Protein AF-A0A0R0MBM8-F1 (afdb_monomer_lite)

Secondary structure (DSSP, 8-state):
-------------HHHHHHHHHHHHTT----SSHHHHTTTS-HHHHHHHHHHHHHHHHHHHHHHHHHHH--

Foldseek 3Di:
DDDDPDPPPPPCDVVVVVVVVVCVLQLPDDPDCLVVCVVPDPVVVVVVVSVVVNVVSVVVVVVVVCVVVVD

pLDDT: mean 71.88, std 13.71, range [51.25, 94.38]

Structure (mmCIF, N/CA/C/O backbone):
data_AF-A0A0R0MBM8-F1
#
_entry.id   AF-A0A0R0MBM8-F1
#
loop_
_atom_site.group_PDB
_atom_site.id
_atom_site.type_symbol
_atom_site.label_atom_id
_atom_site.label_alt_id
_atom_site.label_comp_id
_atom_site.label_asym_id
_atom_site.label_entity_id
_atom_site.label_seq_id
_atom_site.pdbx_PDB_ins_code
_atom_site.Cartn_x
_atom_site.Cartn_y
_atom_site.Cartn_z
_atom_site.occupancy
_atom_site.B_iso_or_equiv
_atom_site.auth_seq_id
_atom_site.auth_comp_id
_atom_site.auth_asym_id
_atom_site.auth_atom_id
_atom_site.pdbx_PDB_model_num
ATOM 1 N N . MET A 1 1 ? 39.099 27.951 -9.396 1.00 52.03 1 MET A N 1
ATOM 2 C CA . MET A 1 1 ? 38.163 28.981 -8.909 1.00 52.03 1 MET A CA 1
ATOM 3 C C . MET A 1 1 ? 36.773 28.348 -8.834 1.00 52.03 1 MET A C 1
ATOM 5 O O . MET A 1 1 ? 36.277 27.892 -9.852 1.00 52.03 1 MET A O 1
ATOM 9 N N . ASN A 1 2 ? 36.248 28.248 -7.600 1.00 53.09 2 ASN A N 1
ATOM 10 C CA . ASN A 1 2 ? 34.857 28.008 -7.165 1.00 53.09 2 ASN A CA 1
ATOM 11 C C . ASN A 1 2 ? 34.063 26.799 -7.702 1.00 53.09 2 ASN A C 1
ATOM 13 O O . ASN A 1 2 ? 33.285 26.918 -8.640 1.00 53.09 2 ASN A O 1
ATOM 17 N N . ALA A 1 3 ? 34.085 25.706 -6.932 1.00 72.12 3 ALA A N 1
ATOM 18 C CA . ALA A 1 3 ? 32.850 24.975 -6.644 1.00 72.12 3 ALA A CA 1
ATOM 19 C C . ALA A 1 3 ? 32.492 25.207 -5.166 1.00 72.12 3 ALA A C 1
ATOM 21 O O . ALA A 1 3 ? 33.303 24.903 -4.290 1.00 72.12 3 ALA A O 1
ATOM 22 N N . PRO A 1 4 ? 31.319 25.800 -4.891 1.00 60.34 4 PRO A N 1
ATOM 23 C CA . PRO A 1 4 ? 30.386 25.084 -4.031 1.00 60.34 4 PRO A CA 1
ATOM 24 C C . PRO A 1 4 ? 28.945 25.279 -4.516 1.00 60.34 4 PRO A C 1
ATOM 26 O O . PRO A 1 4 ? 28.369 26.355 -4.366 1.00 60.34 4 PRO A O 1
ATOM 29 N N . LEU A 1 5 ? 28.334 24.226 -5.059 1.00 65.31 5 LEU A N 1
ATOM 30 C CA . LEU A 1 5 ? 26.876 24.139 -5.075 1.00 65.31 5 LEU A CA 1
ATOM 31 C C . LEU A 1 5 ? 26.473 23.292 -3.878 1.00 65.31 5 LEU A C 1
ATOM 33 O O . LEU A 1 5 ? 26.485 22.069 -3.920 1.00 65.31 5 LEU A O 1
ATOM 37 N N . ASP A 1 6 ? 26.233 24.021 -2.797 1.00 63.84 6 ASP A N 1
ATOM 38 C CA . ASP A 1 6 ? 25.596 23.673 -1.533 1.00 63.84 6 ASP A CA 1
ATOM 39 C C . ASP A 1 6 ? 24.636 22.461 -1.641 1.00 63.84 6 ASP A C 1
ATOM 41 O O . ASP A 1 6 ? 23.424 22.606 -1.798 1.00 63.84 6 ASP A O 1
ATOM 45 N N . THR A 1 7 ? 25.161 21.233 -1.556 1.00 62.81 7 THR A N 1
ATOM 46 C CA . THR A 1 7 ? 24.349 20.016 -1.422 1.00 62.81 7 THR A CA 1
ATOM 47 C C . THR A 1 7 ? 23.954 19.861 0.038 1.00 62.81 7 THR A C 1
ATOM 49 O O . THR A 1 7 ? 24.399 18.936 0.723 1.00 62.81 7 THR A O 1
ATOM 52 N N . ARG A 1 8 ? 23.137 20.784 0.556 1.00 63.75 8 ARG A N 1
ATOM 53 C CA . ARG A 1 8 ? 22.475 20.545 1.840 1.00 63.75 8 ARG A CA 1
ATOM 54 C C . ARG A 1 8 ? 21.654 19.273 1.653 1.00 63.75 8 ARG A C 1
ATOM 56 O O . ARG A 1 8 ? 20.786 19.263 0.777 1.00 63.75 8 ARG A O 1
ATOM 63 N N . PRO A 1 9 ? 21.905 18.197 2.415 1.00 58.47 9 PRO A N 1
ATOM 64 C CA . PRO A 1 9 ? 21.033 17.042 2.363 1.00 58.47 9 PRO A CA 1
ATOM 65 C C . PRO A 1 9 ? 19.652 17.552 2.763 1.00 58.47 9 PRO A C 1
ATOM 67 O O . PRO A 1 9 ? 19.459 17.986 3.901 1.00 58.47 9 PRO A O 1
ATOM 70 N N . ALA A 1 10 ? 18.708 17.579 1.817 1.00 62.91 10 ALA A N 1
ATOM 71 C CA . ALA A 1 10 ? 17.312 17.821 2.131 1.00 62.91 10 ALA A 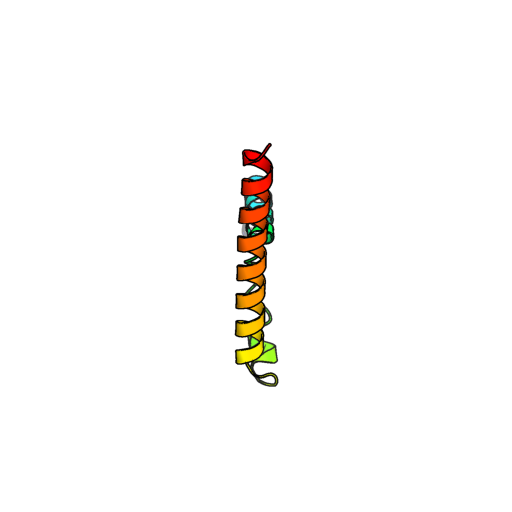CA 1
ATOM 72 C C . ALA A 1 10 ? 16.955 16.756 3.163 1.00 62.91 10 ALA A C 1
ATOM 74 O O . ALA A 1 10 ? 16.914 15.569 2.841 1.00 62.91 10 ALA A O 1
ATOM 75 N N . LYS A 1 11 ? 16.861 17.171 4.432 1.00 60.78 11 LYS A N 1
ATOM 76 C CA . LYS A 1 11 ? 16.644 16.286 5.571 1.00 60.78 11 LYS A CA 1
ATOM 77 C C . LYS A 1 11 ? 15.440 15.432 5.207 1.00 60.78 11 LYS A C 1
ATOM 79 O O . LYS A 1 11 ? 14.336 15.964 5.118 1.00 60.78 11 LYS A O 1
ATOM 84 N N . ALA A 1 12 ? 15.666 14.145 4.941 1.00 60.66 12 ALA A N 1
ATOM 85 C CA . ALA A 1 12 ? 14.588 13.198 4.731 1.00 60.66 12 ALA A CA 1
ATOM 86 C C . ALA A 1 12 ? 13.742 13.266 5.999 1.00 60.66 12 ALA A C 1
ATOM 88 O O . ALA A 1 12 ? 14.174 12.862 7.080 1.00 60.66 12 ALA A O 1
ATOM 89 N N . SER A 1 13 ? 12.600 13.941 5.895 1.00 77.31 13 SER A N 1
ATOM 90 C CA . SER A 1 13 ? 11.762 14.177 7.053 1.00 77.31 13 SER A CA 1
ATOM 91 C C . SER A 1 13 ? 11.215 12.826 7.481 1.00 77.31 13 SER A C 1
ATOM 93 O O . SER A 1 13 ? 10.770 12.042 6.644 1.00 77.31 13 SER A O 1
ATOM 95 N N . ILE A 1 14 ? 11.206 12.549 8.782 1.00 80.81 14 ILE A N 1
ATOM 96 C CA . ILE A 1 14 ? 10.551 11.355 9.331 1.00 80.81 14 ILE A CA 1
ATOM 97 C C . ILE A 1 14 ? 9.094 11.292 8.838 1.00 80.81 14 ILE A C 1
ATOM 99 O O . ILE A 1 14 ? 8.589 10.216 8.528 1.00 80.81 14 ILE A O 1
ATOM 103 N N . GLY A 1 15 ? 8.457 12.450 8.629 1.00 79.62 15 GLY A N 1
ATOM 104 C CA . GLY A 1 15 ? 7.136 12.545 8.008 1.00 79.62 15 GLY A CA 1
ATOM 105 C C . GLY A 1 15 ? 7.086 12.052 6.556 1.00 79.62 15 GLY A C 1
ATOM 106 O O . GLY A 1 15 ? 6.092 11.460 6.151 1.00 79.62 15 GLY A O 1
ATOM 107 N N . GLN A 1 16 ? 8.154 12.220 5.772 1.00 72.25 16 GLN A N 1
ATOM 108 C CA . GLN A 1 16 ? 8.263 11.659 4.421 1.00 72.25 16 GLN A CA 1
ATOM 109 C C . GLN A 1 16 ? 8.411 10.136 4.462 1.00 72.25 16 GLN A C 1
ATOM 111 O O . GLN A 1 16 ? 7.814 9.450 3.636 1.00 72.25 16 GLN A O 1
ATOM 116 N N . THR A 1 17 ? 9.137 9.603 5.447 1.00 73.38 17 THR A N 1
ATOM 117 C CA . THR A 1 17 ? 9.247 8.157 5.682 1.00 73.38 17 THR A CA 1
ATOM 118 C C . THR A 1 17 ? 7.903 7.562 6.092 1.00 73.38 17 THR A C 1
ATOM 120 O O . THR A 1 17 ? 7.467 6.588 5.491 1.00 73.38 17 THR A O 1
ATOM 123 N N . ILE A 1 18 ? 7.189 8.181 7.034 1.00 83.12 18 ILE A N 1
ATOM 124 C CA . ILE A 1 18 ? 5.844 7.747 7.445 1.00 83.12 18 ILE A CA 1
ATOM 125 C C . ILE A 1 18 ? 4.877 7.812 6.262 1.00 83.12 18 ILE A C 1
ATOM 127 O O . ILE A 1 18 ? 4.145 6.860 6.012 1.00 83.12 18 ILE A O 1
ATOM 131 N N . LYS A 1 19 ? 4.917 8.896 5.480 1.00 71.69 19 LYS A N 1
ATOM 132 C CA . LYS A 1 19 ? 4.105 9.046 4.270 1.00 71.69 19 LYS A CA 1
ATOM 133 C C . LYS A 1 19 ? 4.437 7.968 3.236 1.00 71.69 19 LYS A C 1
ATOM 135 O O . LYS A 1 19 ? 3.526 7.382 2.667 1.00 71.69 19 LYS A O 1
ATOM 140 N N . ALA A 1 20 ? 5.711 7.651 3.019 1.00 74.62 20 ALA A N 1
ATOM 141 C CA . ALA A 1 20 ? 6.127 6.584 2.109 1.00 74.62 20 ALA A CA 1
ATOM 142 C C . ALA A 1 20 ? 5.686 5.192 2.593 1.00 74.62 20 ALA A C 1
ATOM 144 O O . ALA A 1 20 ? 5.278 4.354 1.788 1.00 74.62 20 ALA A O 1
ATOM 145 N N . VAL A 1 21 ? 5.728 4.951 3.903 1.00 66.44 21 VAL A N 1
ATOM 146 C CA . VAL A 1 21 ? 5.247 3.708 4.515 1.00 66.44 21 VAL A CA 1
ATOM 147 C C . VAL A 1 21 ? 3.726 3.614 4.382 1.00 66.44 21 VAL A C 1
ATOM 149 O O . VAL A 1 21 ? 3.233 2.602 3.899 1.00 66.44 21 VAL A O 1
ATOM 152 N N . ALA A 1 22 ? 2.985 4.686 4.661 1.00 75.75 22 ALA A N 1
ATOM 153 C CA . ALA A 1 22 ? 1.535 4.747 4.469 1.00 75.75 22 ALA A CA 1
ATOM 154 C C . ALA A 1 22 ? 1.121 4.489 3.007 1.00 75.75 22 ALA A C 1
ATOM 156 O O . ALA A 1 22 ? 0.202 3.714 2.758 1.00 75.75 22 ALA A O 1
ATOM 157 N N . TRP A 1 23 ? 1.846 5.053 2.034 1.00 69.69 23 TRP A N 1
ATOM 158 C CA . TRP A 1 23 ? 1.643 4.774 0.602 1.00 69.69 23 TRP A CA 1
ATOM 159 C C . TRP A 1 23 ? 1.941 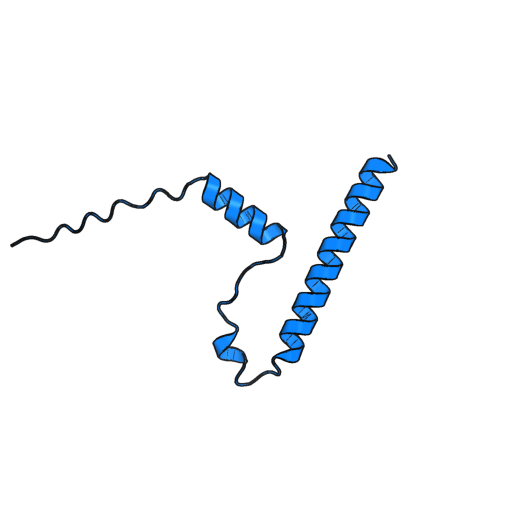3.317 0.222 1.00 69.69 23 TRP A C 1
ATOM 161 O O . TRP A 1 23 ? 1.325 2.779 -0.697 1.00 69.69 23 TRP A O 1
ATOM 171 N N . SER A 1 24 ? 2.852 2.666 0.949 1.00 62.06 24 SER A N 1
ATOM 172 C CA . SER A 1 24 ? 3.177 1.247 0.765 1.00 62.06 24 SER A CA 1
ATOM 173 C C . SER A 1 24 ? 2.102 0.329 1.351 1.00 62.06 24 SER A C 1
ATOM 175 O O . SER A 1 24 ? 1.816 -0.707 0.762 1.00 62.06 24 SER A O 1
ATOM 177 N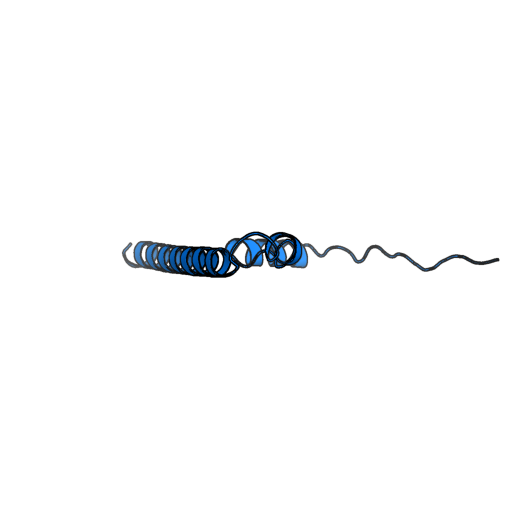 N . PHE A 1 25 ? 1.474 0.717 2.465 1.00 65.75 25 PHE A N 1
ATOM 178 C CA . PHE A 1 25 ? 0.337 -0.013 3.031 1.00 65.75 25 PHE A CA 1
ATOM 179 C C . PHE A 1 25 ? -0.907 0.100 2.157 1.00 65.75 25 PHE A C 1
ATOM 181 O O . PHE A 1 25 ? -1.623 -0.877 2.014 1.00 65.75 25 PHE A O 1
ATOM 188 N N . LEU A 1 26 ? -1.123 1.253 1.523 1.00 67.00 26 LEU A N 1
ATOM 189 C CA . LEU A 1 26 ? -2.246 1.474 0.610 1.00 67.00 26 LEU A CA 1
ATOM 190 C C . LEU A 1 26 ? -2.135 0.712 -0.727 1.00 67.00 26 LEU A C 1
ATOM 192 O O . LEU A 1 26 ? -3.050 0.774 -1.541 1.00 67.00 26 LEU A O 1
ATOM 196 N N . GLY A 1 27 ? -1.015 0.032 -0.989 1.00 62.06 27 GLY A N 1
ATOM 197 C CA . GLY A 1 27 ? -0.813 -0.756 -2.207 1.00 62.06 27 GLY A CA 1
ATOM 198 C C . GLY A 1 27 ? -0.384 0.042 -3.444 1.00 62.06 27 GLY A C 1
ATOM 199 O O . GLY A 1 27 ? -0.181 -0.551 -4.500 1.00 62.06 27 GLY A O 1
ATOM 200 N N . ILE A 1 28 ? -0.166 1.360 -3.345 1.00 65.31 28 ILE A N 1
ATOM 201 C CA . ILE A 1 28 ? 0.358 2.162 -4.461 1.00 65.31 28 ILE A CA 1
ATOM 202 C C . ILE A 1 28 ? 1.869 2.334 -4.299 1.00 65.31 28 ILE A C 1
ATOM 204 O O . ILE A 1 28 ? 2.376 3.379 -3.887 1.00 65.31 28 ILE A O 1
ATOM 208 N N . ARG A 1 29 ? 2.626 1.286 -4.637 1.00 59.81 29 ARG A N 1
ATOM 209 C CA . ARG A 1 29 ? 4.084 1.390 -4.758 1.00 59.81 29 ARG A CA 1
ATOM 210 C C . ARG A 1 29 ? 4.571 0.915 -6.128 1.00 59.81 29 ARG A C 1
ATOM 212 O O . ARG A 1 29 ? 4.859 -0.255 -6.326 1.00 59.81 29 ARG A O 1
ATOM 219 N N . ARG A 1 30 ? 4.825 1.930 -6.969 1.00 54.88 30 ARG A N 1
ATOM 220 C CA . ARG A 1 30 ? 5.933 2.068 -7.939 1.00 54.88 30 ARG A CA 1
ATOM 221 C C . ARG A 1 30 ? 5.647 1.765 -9.420 1.00 54.88 30 ARG A C 1
ATOM 223 O O . ARG A 1 30 ? 5.682 0.639 -9.890 1.00 54.88 30 ARG A O 1
ATOM 230 N N . SER A 1 31 ? 5.549 2.856 -10.171 1.00 55.75 31 SER A N 1
ATOM 231 C CA . SER A 1 31 ? 5.522 2.972 -11.631 1.00 55.75 31 SER A CA 1
ATOM 232 C C . SER A 1 31 ? 6.922 2.972 -12.278 1.00 55.75 31 SER A C 1
ATOM 234 O O . SER A 1 31 ? 7.188 3.830 -13.115 1.00 55.75 31 SER A O 1
ATOM 236 N N . SER A 1 32 ? 7.860 2.110 -11.863 1.00 53.19 32 SER A N 1
ATOM 237 C CA . SER A 1 32 ? 9.266 2.257 -12.312 1.00 53.19 32 SER A CA 1
ATOM 238 C C . SER A 1 32 ? 9.826 1.141 -13.192 1.00 53.19 32 SER A C 1
ATOM 240 O O . SER A 1 32 ? 10.788 1.404 -13.897 1.00 53.19 32 SER A O 1
ATOM 242 N N . GLU A 1 33 ? 9.238 -0.055 -13.213 1.00 52.50 33 GLU A N 1
ATOM 243 C CA . GLU A 1 33 ? 9.727 -1.165 -14.062 1.00 52.50 33 GLU A CA 1
ATOM 244 C C . GLU A 1 33 ? 8.757 -1.483 -15.214 1.00 52.50 33 GLU A C 1
ATOM 246 O O . GLU A 1 33 ? 8.976 -2.395 -16.001 1.00 52.50 33 GLU A O 1
ATOM 251 N N . PHE A 1 34 ? 7.673 -0.706 -15.344 1.00 51.25 34 PHE A N 1
ATOM 252 C CA . PHE A 1 34 ? 6.638 -0.946 -16.353 1.00 51.25 34 PHE A CA 1
ATOM 253 C C . PHE A 1 34 ? 7.212 -0.826 -17.773 1.00 51.25 34 PHE A C 1
ATOM 255 O O . PHE A 1 34 ? 6.910 -1.643 -18.627 1.00 51.25 34 PHE A O 1
ATOM 262 N N . GLN A 1 35 ? 8.096 0.144 -18.021 1.00 52.88 35 GLN A N 1
ATOM 263 C CA . GLN A 1 35 ? 8.594 0.465 -19.366 1.00 52.88 35 GLN A CA 1
ATOM 264 C C . GLN A 1 35 ? 9.510 -0.610 -19.980 1.00 52.88 35 GLN A C 1
ATOM 266 O O . GLN A 1 35 ? 9.605 -0.678 -21.202 1.00 52.88 35 GLN A O 1
ATOM 271 N N . ALA A 1 36 ? 10.170 -1.447 -19.171 1.00 54.34 36 ALA A N 1
ATOM 272 C CA . ALA A 1 36 ? 11.078 -2.480 -19.677 1.00 54.34 36 ALA A CA 1
ATOM 273 C C . ALA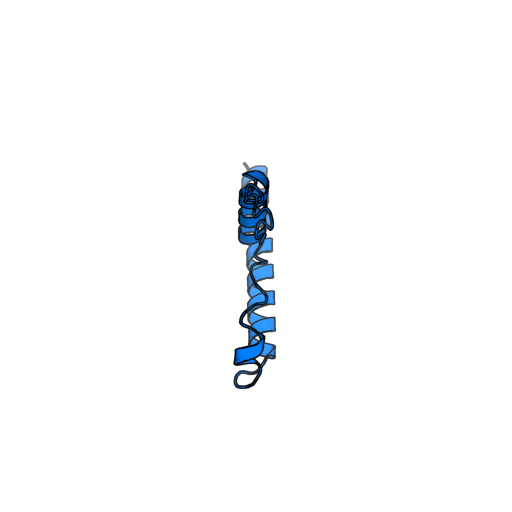 A 1 36 ? 10.336 -3.758 -20.120 1.00 54.34 36 ALA A C 1
ATOM 275 O O . ALA A 1 36 ? 10.749 -4.397 -21.087 1.00 54.34 36 ALA A O 1
ATOM 276 N N . ASP A 1 37 ? 9.208 -4.084 -19.474 1.00 52.16 37 ASP A N 1
ATOM 277 C CA . ASP A 1 37 ? 8.437 -5.313 -19.731 1.00 52.16 37 ASP A CA 1
ATOM 278 C C . ASP A 1 37 ? 7.241 -5.133 -20.685 1.00 52.16 37 ASP A C 1
ATOM 280 O O . ASP A 1 37 ? 6.772 -6.123 -21.254 1.00 52.16 37 ASP A O 1
ATOM 284 N N . VAL A 1 38 ? 6.783 -3.896 -20.950 1.00 53.34 38 VAL A N 1
ATOM 285 C CA . VAL A 1 38 ? 5.704 -3.618 -21.936 1.00 53.34 38 VAL A CA 1
ATOM 286 C C . VAL A 1 38 ? 6.059 -4.138 -23.338 1.00 53.34 38 VAL A C 1
ATOM 288 O O . VAL A 1 38 ? 5.173 -4.456 -24.127 1.00 53.34 38 VAL A O 1
ATOM 291 N N . GLY A 1 39 ? 7.352 -4.271 -23.654 1.00 55.78 39 GLY A N 1
ATOM 292 C CA . GLY A 1 39 ? 7.825 -4.785 -24.941 1.00 55.78 39 GLY A CA 1
ATOM 293 C C . GLY A 1 39 ? 7.784 -6.312 -25.100 1.00 55.78 39 GLY A C 1
ATOM 294 O O . GLY A 1 39 ? 7.950 -6.792 -26.220 1.00 55.78 39 GLY A O 1
ATOM 295 N N . ARG A 1 40 ? 7.588 -7.091 -24.023 1.00 56.72 40 ARG A N 1
ATOM 296 C CA . ARG A 1 40 ? 7.629 -8.570 -24.071 1.00 56.72 40 ARG A CA 1
ATOM 297 C C . ARG A 1 40 ? 6.460 -9.281 -23.386 1.00 56.72 40 ARG A C 1
ATOM 299 O O . ARG A 1 40 ? 6.172 -10.414 -23.767 1.00 56.72 40 ARG A O 1
ATOM 306 N N . LEU A 1 41 ? 5.780 -8.658 -22.421 1.00 53.94 41 LEU A N 1
ATOM 307 C CA . LEU A 1 41 ? 4.652 -9.242 -21.685 1.00 53.94 41 LEU A CA 1
ATOM 308 C C . LEU A 1 41 ? 3.404 -8.360 -21.818 1.00 53.94 41 LEU A C 1
ATOM 310 O O . LEU A 1 41 ? 3.463 -7.140 -21.706 1.00 53.94 41 LEU A O 1
ATOM 314 N N . ASN A 1 42 ? 2.259 -8.995 -22.082 1.00 60.94 42 ASN A N 1
ATOM 315 C CA . ASN A 1 42 ? 1.004 -8.320 -22.414 1.00 60.94 42 ASN A CA 1
ATOM 316 C C . ASN A 1 42 ? 0.572 -7.375 -21.260 1.00 60.94 42 ASN A C 1
ATOM 318 O O . ASN A 1 42 ? 0.254 -7.871 -20.173 1.00 60.94 42 ASN A O 1
ATOM 322 N N . PRO A 1 43 ? 0.507 -6.042 -21.462 1.00 69.81 43 PRO A N 1
ATOM 323 C CA . PRO A 1 43 ? 0.265 -5.046 -20.402 1.00 69.81 43 PRO A CA 1
ATOM 324 C C . PRO A 1 43 ? -1.063 -5.246 -19.653 1.00 69.81 43 PRO A C 1
ATOM 326 O O . PRO A 1 43 ? -1.223 -4.809 -18.512 1.00 69.81 43 PRO A O 1
ATOM 329 N N . LEU A 1 44 ? -1.996 -5.976 -20.266 1.00 78.81 44 LEU A N 1
ATOM 330 C CA . LEU A 1 44 ? -3.255 -6.410 -19.666 1.00 78.81 44 LEU A CA 1
ATOM 331 C C . LEU A 1 44 ? -3.067 -7.218 -18.374 1.00 78.81 44 LEU A C 1
ATOM 333 O O . LEU A 1 44 ? -3.853 -7.060 -17.443 1.00 78.81 44 LEU A O 1
ATOM 337 N N . HIS A 1 45 ? -2.031 -8.057 -18.285 1.00 73.25 45 HIS A N 1
ATOM 338 C CA . HIS A 1 45 ? -1.820 -8.902 -17.108 1.00 73.25 45 HIS A CA 1
ATOM 339 C C . HIS A 1 45 ? -1.451 -8.072 -15.874 1.00 73.25 45 HIS A C 1
ATOM 341 O O . HIS A 1 45 ? -1.949 -8.323 -14.779 1.00 73.25 45 HIS A O 1
ATOM 347 N N . ILE A 1 46 ? -0.636 -7.031 -16.057 1.00 76.88 46 ILE A N 1
ATOM 348 C CA . ILE A 1 46 ? -0.194 -6.174 -14.954 1.00 76.88 46 ILE A CA 1
ATOM 349 C C . ILE A 1 46 ? -1.367 -5.343 -14.418 1.00 76.88 46 ILE A C 1
ATOM 351 O O . ILE A 1 46 ? -1.527 -5.195 -13.207 1.00 76.88 46 ILE A O 1
ATOM 355 N N . ILE A 1 47 ? -2.234 -4.861 -15.314 1.00 76.25 47 ILE A N 1
ATOM 356 C CA . ILE A 1 47 ? -3.469 -4.160 -14.943 1.00 76.25 47 ILE A CA 1
ATOM 357 C C . ILE A 1 47 ? -4.395 -5.096 -14.156 1.00 76.25 47 ILE A C 1
ATOM 359 O O . ILE A 1 47 ? -4.902 -4.708 -13.106 1.00 76.25 47 ILE A O 1
ATOM 363 N N . LEU A 1 48 ? -4.576 -6.339 -14.615 1.00 83.62 48 LEU A N 1
ATOM 364 C CA . LEU A 1 48 ? -5.422 -7.323 -13.941 1.00 83.62 48 LEU A CA 1
ATOM 365 C C . LEU A 1 48 ? -4.925 -7.626 -12.520 1.00 83.62 48 LEU A C 1
ATOM 367 O O . LEU A 1 48 ? -5.704 -7.564 -11.570 1.00 83.62 48 LEU A O 1
ATOM 371 N N . VAL A 1 49 ? -3.628 -7.898 -12.359 1.00 79.88 49 VAL A N 1
ATOM 372 C CA . VAL A 1 49 ? -3.018 -8.173 -11.048 1.00 79.88 49 VAL A CA 1
ATOM 373 C C . VAL A 1 49 ? -3.108 -6.951 -10.125 1.00 79.88 49 VAL A C 1
ATOM 375 O O . VAL A 1 49 ? -3.433 -7.101 -8.948 1.00 79.88 49 VAL A O 1
ATOM 378 N N . GLY A 1 50 ? -2.903 -5.739 -10.653 1.00 81.06 50 GLY A N 1
ATOM 379 C CA . GLY A 1 50 ? -3.067 -4.494 -9.895 1.00 81.06 50 GLY A CA 1
ATOM 380 C C . GLY A 1 50 ? -4.499 -4.280 -9.391 1.00 81.06 50 GLY A C 1
ATOM 381 O O . GLY A 1 50 ? -4.698 -3.939 -8.225 1.00 81.06 50 GLY A O 1
ATOM 382 N N . VAL A 1 51 ? -5.502 -4.542 -10.235 1.00 84.44 51 VAL A N 1
ATOM 383 C CA . VAL A 1 51 ? -6.924 -4.438 -9.863 1.00 84.44 51 VAL A CA 1
ATOM 384 C C . VAL A 1 51 ? -7.292 -5.474 -8.803 1.00 84.44 51 VAL A C 1
ATOM 386 O O . VAL A 1 51 ? -7.925 -5.131 -7.807 1.00 84.44 51 VAL A O 1
ATOM 389 N N . VAL A 1 52 ? -6.857 -6.724 -8.966 1.00 86.56 52 VAL A N 1
ATOM 390 C CA . VAL A 1 52 ? -7.108 -7.789 -7.982 1.00 86.56 52 VAL A CA 1
ATOM 391 C C . VAL A 1 52 ? -6.467 -7.455 -6.632 1.00 86.56 52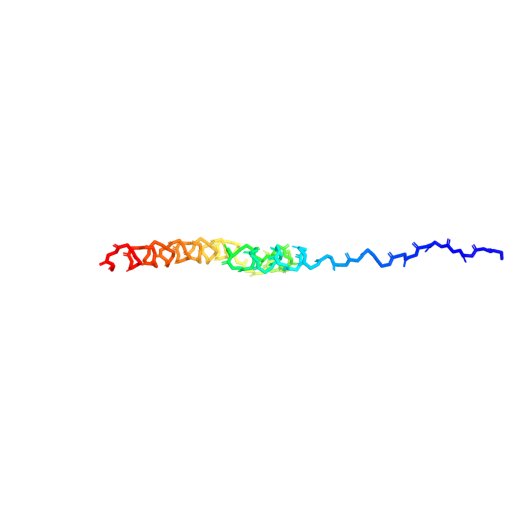 VAL A C 1
ATOM 393 O O . VAL A 1 52 ? -7.122 -7.578 -5.597 1.00 86.56 52 VAL A O 1
ATOM 396 N N . GLY A 1 53 ? -5.223 -6.966 -6.629 1.00 83.38 53 GLY A N 1
ATOM 397 C CA . GLY A 1 53 ? -4.537 -6.532 -5.409 1.00 83.38 53 GLY A CA 1
ATOM 398 C C . GLY A 1 53 ? -5.274 -5.403 -4.680 1.00 83.38 53 GLY A C 1
ATOM 399 O O . GLY A 1 53 ? -5.429 -5.458 -3.460 1.00 83.38 53 GLY A O 1
ATOM 400 N N . ALA A 1 54 ? -5.801 -4.423 -5.421 1.00 80.12 54 ALA A N 1
ATOM 401 C CA . ALA A 1 54 ? -6.602 -3.340 -4.853 1.00 80.12 54 ALA A CA 1
ATOM 402 C C . ALA A 1 54 ? -7.914 -3.848 -4.232 1.00 80.12 54 ALA A C 1
ATOM 404 O O . ALA A 1 54 ? -8.268 -3.448 -3.123 1.00 80.12 54 ALA A O 1
ATOM 405 N N . VAL A 1 55 ? -8.611 -4.768 -4.906 1.00 89.44 55 VAL A N 1
ATOM 406 C CA . VAL A 1 55 ? -9.849 -5.369 -4.386 1.00 89.44 55 VAL A CA 1
ATOM 407 C C . VAL A 1 55 ? -9.583 -6.121 -3.083 1.00 89.44 55 VAL A C 1
ATOM 409 O O . VAL A 1 55 ? -10.293 -5.912 -2.102 1.00 89.44 55 VAL A O 1
ATOM 412 N N . ILE A 1 56 ? -8.531 -6.943 -3.033 1.00 89.12 56 ILE A N 1
ATOM 413 C CA . ILE A 1 56 ? -8.149 -7.682 -1.821 1.00 89.12 56 ILE A CA 1
ATOM 414 C C . ILE A 1 56 ? -7.835 -6.720 -0.668 1.00 89.12 56 ILE A C 1
ATOM 416 O O . ILE A 1 56 ? -8.280 -6.949 0.459 1.00 89.12 56 ILE A O 1
ATOM 420 N N . PHE A 1 57 ? -7.112 -5.630 -0.936 1.00 83.62 57 PHE A N 1
ATOM 421 C CA . PHE A 1 57 ? -6.779 -4.625 0.073 1.00 83.62 57 PHE A CA 1
ATOM 422 C C . PHE A 1 57 ? -8.028 -3.947 0.660 1.00 83.62 57 PHE A C 1
ATOM 424 O O . PHE A 1 57 ? -8.166 -3.803 1.874 1.00 83.62 57 PHE A O 1
ATOM 431 N N . ILE A 1 58 ? -8.992 -3.597 -0.190 1.00 87.00 58 ILE A N 1
ATOM 432 C CA . ILE A 1 58 ? -10.258 -2.998 0.247 1.00 87.00 58 ILE A CA 1
ATOM 433 C C . ILE A 1 58 ? -11.069 -3.993 1.084 1.00 87.00 58 ILE A C 1
ATOM 435 O O . ILE A 1 58 ? -11.541 -3.647 2.166 1.00 87.00 58 ILE A O 1
ATOM 439 N N . LEU A 1 59 ? -11.201 -5.240 0.624 1.00 93.81 59 LEU A N 1
ATOM 440 C CA . LEU A 1 59 ? -11.943 -6.276 1.348 1.00 93.81 59 LEU A CA 1
ATOM 441 C C . LEU A 1 59 ? -11.342 -6.559 2.725 1.00 93.81 59 LEU A C 1
ATOM 443 O O . LEU A 1 59 ? -12.078 -6.734 3.693 1.00 93.81 59 LEU A O 1
ATOM 447 N N . SER A 1 60 ? -10.014 -6.569 2.827 1.00 88.06 60 SER A N 1
ATOM 448 C CA . SER A 1 60 ? -9.325 -6.772 4.101 1.00 88.06 60 SER A CA 1
ATOM 449 C C . SER A 1 60 ? -9.541 -5.608 5.073 1.00 88.06 60 SER A C 1
ATOM 451 O O . SER A 1 60 ? -9.782 -5.861 6.252 1.00 88.06 60 SER A O 1
ATOM 453 N N . LEU A 1 61 ? -9.571 -4.354 4.603 1.00 89.75 61 LEU A N 1
ATOM 454 C CA . LEU A 1 61 ? -9.960 -3.211 5.442 1.00 89.75 61 LEU A CA 1
ATOM 455 C C . LEU A 1 61 ? -11.419 -3.302 5.908 1.00 89.75 61 LEU A C 1
ATOM 457 O O . LEU A 1 61 ? -11.702 -3.060 7.079 1.00 89.75 61 LEU A O 1
ATOM 461 N N . ILE A 1 62 ? -12.341 -3.685 5.021 1.00 92.12 62 ILE A N 1
ATOM 462 C CA . ILE A 1 62 ? -13.761 -3.848 5.366 1.00 92.12 62 ILE A CA 1
ATOM 463 C C . ILE A 1 62 ? -13.938 -4.953 6.409 1.00 92.12 62 ILE A C 1
ATOM 465 O O . ILE A 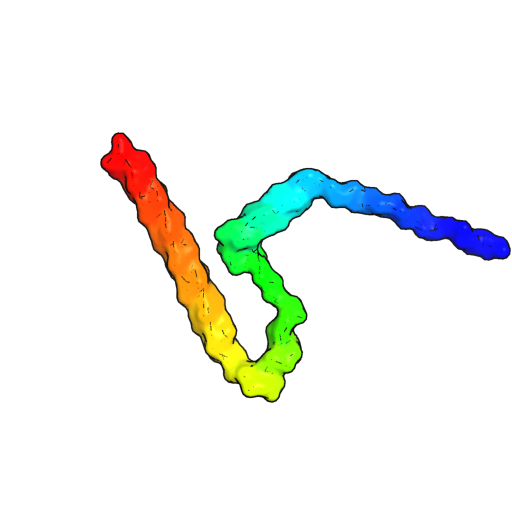1 62 ? -14.630 -4.748 7.404 1.00 92.12 62 ILE A O 1
ATOM 469 N N . ALA A 1 63 ? -13.296 -6.105 6.210 1.00 92.44 63 ALA A N 1
ATOM 470 C CA . ALA A 1 63 ? -13.339 -7.216 7.154 1.00 92.44 63 ALA A CA 1
ATOM 471 C C . ALA A 1 63 ? -12.761 -6.817 8.518 1.00 92.44 63 ALA A C 1
ATOM 473 O O . ALA A 1 63 ? -13.352 -7.132 9.548 1.00 92.44 63 ALA A O 1
ATOM 474 N N . LEU A 1 64 ? -11.648 -6.077 8.524 1.00 93.81 64 LEU A N 1
ATOM 475 C CA . LEU A 1 64 ? -11.030 -5.568 9.743 1.00 93.81 64 LEU A CA 1
ATOM 476 C C . LEU A 1 64 ? -11.979 -4.638 10.506 1.00 93.81 64 LEU A C 1
ATOM 478 O O . LEU A 1 64 ? -12.175 -4.812 11.704 1.00 93.81 64 LEU A O 1
ATOM 482 N N . VAL A 1 65 ? -12.595 -3.675 9.818 1.00 91.38 65 VAL A N 1
ATOM 483 C CA . VAL A 1 65 ? -13.545 -2.737 10.433 1.00 91.38 65 VAL A CA 1
ATOM 484 C C . VAL A 1 65 ? -14.778 -3.472 10.944 1.00 91.38 65 VAL A C 1
ATOM 486 O O . VAL A 1 65 ? -15.205 -3.231 12.068 1.00 91.38 65 VAL A O 1
ATOM 489 N N . ASN A 1 66 ? -15.329 -4.392 10.151 1.00 92.38 66 ASN A N 1
ATOM 490 C CA . ASN A 1 66 ? -16.482 -5.184 10.559 1.00 92.38 66 ASN A CA 1
ATOM 491 C C . ASN A 1 66 ? -16.171 -5.991 11.825 1.00 92.38 66 ASN A C 1
ATOM 493 O O . ASN A 1 66 ? -16.952 -5.959 12.764 1.00 92.38 66 ASN A O 1
ATOM 497 N N . TRP A 1 67 ? -15.000 -6.624 11.895 1.00 94.06 67 TRP A N 1
ATOM 498 C CA . TRP A 1 67 ? -14.562 -7.359 13.078 1.00 94.06 67 TRP A CA 1
ATOM 499 C C . TRP A 1 67 ? -14.388 -6.469 14.316 1.00 94.06 67 TRP A C 1
ATOM 501 O O . TRP A 1 67 ? -14.730 -6.889 15.418 1.00 94.06 67 TRP A O 1
ATOM 511 N N . VAL A 1 68 ? -13.884 -5.242 14.141 1.00 94.38 68 VAL A N 1
ATOM 512 C CA . VAL A 1 68 ? -13.723 -4.264 15.230 1.00 94.38 68 VAL A CA 1
ATOM 513 C C . VAL A 1 68 ? -15.066 -3.718 15.720 1.00 94.38 68 VAL A C 1
ATOM 515 O O . VAL A 1 68 ? -15.180 -3.417 16.897 1.00 94.38 68 VAL A O 1
ATOM 518 N N . VAL A 1 69 ? -16.065 -3.577 14.843 1.00 92.06 69 VAL A N 1
ATOM 519 C CA . VAL A 1 69 ? -17.402 -3.054 15.195 1.00 92.06 69 VAL A CA 1
ATOM 520 C C . VAL A 1 69 ? -18.340 -4.151 15.705 1.00 92.06 69 VAL A C 1
ATOM 522 O O . VAL A 1 69 ? -19.200 -3.888 16.538 1.00 92.06 69 VAL A O 1
ATOM 525 N N . ALA A 1 70 ? -18.206 -5.378 15.198 1.00 80.75 70 ALA A N 1
ATOM 526 C CA . ALA A 1 70 ? -18.993 -6.530 15.636 1.00 80.75 70 ALA A CA 1
ATOM 527 C C . ALA A 1 70 ? -18.556 -7.075 17.011 1.00 80.75 70 ALA A C 1
ATOM 529 O O . ALA A 1 70 ? -19.170 -8.016 17.515 1.00 80.75 70 ALA A O 1
ATOM 530 N N . LYS A 1 71 ? -17.500 -6.507 17.599 1.00 55.09 71 LYS A N 1
ATOM 531 C CA . LYS A 1 71 ? -16.989 -6.798 18.935 1.00 55.09 71 LYS A CA 1
ATOM 532 C C . LYS A 1 71 ? -17.166 -5.584 19.836 1.00 55.09 71 LYS A C 1
ATOM 534 O O . LYS A 1 71 ? -17.490 -5.809 21.021 1.00 55.09 71 LYS A O 1
#

Radius of gyration: 20.05 Å; chains: 1; bounding box: 57×38×44 Å

Sequence (71 aa):
MNAPLDTRPAKASIGQTIKAVAWSFLGIRRSSEFQADVGRLNPLHIILVGVVGAVIFILSLIALVNWVVAK